Protein AF-A0AAD4YQZ9-F1 (afdb_monomer_lite)

Foldseek 3Di:
DDQPDDPDPPDDDDDDDDDDPDDDPDPVVVVCCVVVVHDDDPVPDDQDPDPVVLVVLLVVCVVNDVLVVVLVVCCVVCVVCPVPDPRCCSNRPNPPDD

Sequence (98 aa):
MSPASSTKDDDIFSWVGIIMYLPTTDARQVQLWDKYSAYEHWAKIEVPKDKEELASLQARLRKGFPVDAYNKARKELDPSRILSNNKLEKLLPLSDTI

Organism: Prunus dulcis (NCBI:txid3755)

InterPro domains:
  IPR010031 L-gulonolactone/D-arabinono-1,4-lactone oxidase-like [PTHR43762] (1-95)

pLDDT: mean 82.86, std 11.63, range [32.38, 93.25]

Structure (mmCIF, N/CA/C/O backbone):
data_AF-A0AAD4YQZ9-F1
#
_entry.id   AF-A0AAD4YQZ9-F1
#
loop_
_atom_site.group_PDB
_atom_site.id
_atom_site.type_symbol
_atom_site.label_atom_id
_atom_site.label_alt_id
_atom_site.label_comp_id
_atom_site.label_asym_id
_atom_site.label_entity_id
_atom_site.label_seq_id
_atom_site.pdbx_PDB_ins_code
_atom_site.Cartn_x
_atom_site.Cartn_y
_atom_site.Cartn_z
_atom_site.occupancy
_atom_site.B_iso_or_equiv
_atom_site.auth_seq_id
_atom_site.auth_comp_id
_atom_site.auth_asym_id
_atom_site.auth_atom_id
_atom_site.pdbx_PDB_model_num
ATOM 1 N N . MET A 1 1 ? 3.569 -6.242 -7.019 1.00 74.12 1 MET A N 1
ATOM 2 C CA . MET A 1 1 ? 3.321 -5.430 -5.802 1.00 74.12 1 MET A CA 1
ATOM 3 C C . MET A 1 1 ? 4.567 -5.444 -4.919 1.00 74.12 1 MET A C 1
ATOM 5 O O . MET A 1 1 ? 4.549 -6.017 -3.838 1.00 74.12 1 MET A O 1
ATOM 9 N N . SER A 1 2 ? 5.670 -4.853 -5.376 1.00 80.56 2 SER A N 1
ATOM 10 C CA . SER A 1 2 ? 6.878 -4.702 -4.556 1.00 80.56 2 SER A CA 1
ATOM 11 C C . SER A 1 2 ? 7.413 -3.282 -4.747 1.00 80.56 2 SER A C 1
ATOM 13 O O . SER A 1 2 ? 7.507 -2.857 -5.897 1.00 80.56 2 SER A O 1
ATOM 15 N N . PRO A 1 3 ? 7.749 -2.558 -3.665 1.00 79.12 3 PRO A N 1
ATOM 16 C CA . PRO A 1 3 ? 8.429 -1.265 -3.746 1.00 79.12 3 PRO A CA 1
ATOM 17 C C . PRO A 1 3 ? 9.873 -1.382 -4.264 1.00 79.12 3 PRO A C 1
ATOM 19 O O . PRO A 1 3 ? 10.475 -0.372 -4.608 1.00 79.12 3 PRO A O 1
ATOM 22 N N . ALA A 1 4 ? 10.406 -2.605 -4.359 1.00 82.31 4 ALA A N 1
ATOM 23 C CA . ALA A 1 4 ? 11.664 -2.927 -5.021 1.00 82.31 4 ALA A CA 1
ATOM 24 C C . ALA A 1 4 ? 11.422 -3.946 -6.141 1.00 82.31 4 ALA A C 1
ATOM 26 O O . ALA A 1 4 ? 11.723 -5.131 -6.007 1.00 82.31 4 ALA A O 1
ATOM 27 N N . SER A 1 5 ? 10.750 -3.517 -7.207 1.00 82.25 5 SER A N 1
ATOM 28 C CA . SER A 1 5 ? 10.548 -4.322 -8.411 1.00 82.25 5 SER A CA 1
ATOM 29 C C . SER A 1 5 ? 10.609 -3.426 -9.636 1.00 82.25 5 SER A C 1
ATOM 31 O O . SER A 1 5 ? 10.007 -2.356 -9.661 1.00 82.25 5 SER A O 1
ATOM 33 N N . SER A 1 6 ? 11.345 -3.889 -10.641 1.00 83.38 6 SER A N 1
ATOM 34 C CA . SER A 1 6 ? 11.446 -3.279 -11.962 1.00 83.38 6 SER A CA 1
ATOM 35 C C . SER A 1 6 ? 11.415 -4.372 -13.028 1.00 83.38 6 SER A C 1
ATOM 37 O O . SER A 1 6 ? 11.619 -5.547 -12.732 1.00 83.38 6 SER A O 1
ATOM 39 N N . THR A 1 7 ? 11.134 -3.981 -14.269 1.00 84.56 7 THR A N 1
ATOM 40 C CA . THR A 1 7 ? 11.274 -4.835 -15.456 1.00 84.56 7 THR A CA 1
ATOM 41 C C . THR A 1 7 ? 12.719 -4.923 -15.950 1.00 84.56 7 THR A C 1
ATOM 43 O O . THR A 1 7 ? 12.988 -5.678 -16.878 1.00 84.56 7 THR A O 1
ATOM 46 N N . LYS A 1 8 ? 13.624 -4.100 -15.406 1.00 88.31 8 LYS A N 1
ATOM 47 C CA . LYS A 1 8 ? 15.052 -4.093 -15.731 1.00 88.31 8 LYS A CA 1
ATOM 48 C C . LYS A 1 8 ? 15.836 -4.723 -14.588 1.00 88.31 8 LYS A C 1
ATOM 50 O O . LYS A 1 8 ? 15.680 -4.302 -13.444 1.00 88.31 8 LYS A O 1
ATOM 55 N N . ASP A 1 9 ? 16.699 -5.674 -14.922 1.00 84.12 9 ASP A N 1
ATOM 56 C CA . ASP A 1 9 ? 17.482 -6.420 -13.931 1.00 84.12 9 ASP A CA 1
ATOM 57 C C . ASP A 1 9 ? 18.581 -5.571 -13.268 1.00 84.12 9 ASP A C 1
ATOM 59 O O . ASP A 1 9 ? 18.959 -5.838 -12.131 1.00 84.12 9 ASP A 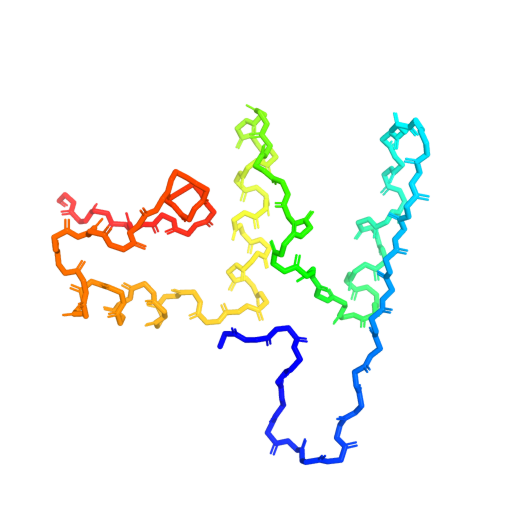O 1
ATOM 63 N N . ASP A 1 10 ? 19.043 -4.511 -13.939 1.00 90.31 10 ASP A N 1
ATOM 64 C CA . ASP A 1 10 ? 20.113 -3.634 -13.444 1.00 90.31 10 ASP A CA 1
ATOM 65 C C . ASP A 1 10 ? 19.614 -2.485 -12.545 1.00 90.31 10 ASP A C 1
ATOM 67 O O . ASP A 1 10 ? 20.411 -1.668 -12.076 1.00 90.31 10 ASP A O 1
ATOM 71 N N . ASP A 1 11 ? 18.301 -2.378 -12.307 1.00 88.38 11 ASP A N 1
ATOM 72 C CA . ASP A 1 11 ? 17.755 -1.307 -11.473 1.00 88.38 11 ASP A CA 1
ATOM 73 C C . ASP A 1 11 ? 18.109 -1.528 -9.991 1.00 88.38 11 ASP A C 1
ATOM 75 O O . ASP A 1 11 ? 17.868 -2.584 -9.402 1.00 88.38 11 ASP A O 1
ATOM 79 N N . ILE A 1 12 ? 18.660 -0.488 -9.362 1.00 87.75 12 ILE A N 1
ATOM 80 C CA . ILE A 1 12 ? 19.097 -0.511 -7.963 1.00 87.75 12 ILE A CA 1
ATOM 81 C C . ILE A 1 12 ? 18.036 0.138 -7.075 1.00 87.75 12 ILE A C 1
ATOM 83 O O . ILE A 1 12 ? 17.533 1.224 -7.365 1.00 87.75 12 ILE A O 1
ATOM 87 N N . PHE A 1 13 ? 17.765 -0.489 -5.931 1.00 89.25 13 PHE A N 1
ATOM 88 C CA . PHE A 1 13 ? 16.877 0.044 -4.900 1.00 89.25 13 PHE A CA 1
ATOM 89 C C . PHE A 1 13 ? 17.669 0.392 -3.638 1.00 89.25 13 PHE A C 1
ATOM 91 O O . PHE A 1 13 ? 18.496 -0.391 -3.175 1.00 89.25 13 PHE A O 1
ATOM 98 N N . SER A 1 14 ? 17.390 1.561 -3.061 1.00 89.00 14 SER A N 1
ATOM 99 C CA . SER A 1 14 ? 17.975 2.009 -1.794 1.00 89.00 14 SER A CA 1
ATOM 100 C C . SER A 1 14 ? 16.893 2.113 -0.726 1.00 89.00 14 SER A C 1
ATOM 102 O O . SER A 1 14 ? 15.870 2.769 -0.930 1.00 89.00 14 SER A O 1
ATOM 104 N N . TRP A 1 15 ? 17.117 1.471 0.420 1.00 87.75 15 TRP A N 1
ATOM 105 C CA . TRP A 1 15 ? 16.181 1.469 1.541 1.00 87.75 15 TRP A CA 1
ATOM 106 C C . TRP A 1 15 ? 16.643 2.447 2.612 1.00 87.75 15 TRP A C 1
ATOM 108 O O . TRP A 1 15 ? 17.674 2.242 3.251 1.00 87.75 15 TRP A O 1
ATOM 118 N N . VAL A 1 16 ? 15.852 3.493 2.840 1.00 85.38 16 VAL A N 1
ATOM 119 C CA . VAL A 1 16 ? 16.128 4.503 3.866 1.00 85.38 16 VAL A CA 1
ATOM 120 C C . VAL A 1 16 ? 15.047 4.430 4.936 1.00 85.38 16 VAL A C 1
ATOM 122 O O . VAL A 1 16 ? 13.875 4.692 4.674 1.00 85.38 16 VAL A O 1
ATOM 125 N N . GLY A 1 17 ? 15.440 4.049 6.151 1.00 83.56 17 GLY A N 1
ATOM 126 C CA . GLY A 1 17 ? 14.558 3.984 7.312 1.00 83.56 17 GLY A CA 1
ATOM 127 C C . GLY A 1 17 ? 14.961 5.018 8.352 1.00 83.56 17 GLY A C 1
ATOM 128 O O . GLY A 1 17 ? 16.087 4.992 8.839 1.00 83.56 17 GLY A O 1
ATOM 129 N N . ILE A 1 18 ? 14.038 5.902 8.722 1.00 81.75 18 ILE A N 1
ATOM 130 C CA . ILE A 1 18 ? 14.259 6.867 9.799 1.00 81.75 18 ILE A CA 1
ATOM 131 C C . ILE A 1 18 ? 13.724 6.255 11.096 1.00 81.75 18 ILE A C 1
ATOM 133 O O . ILE A 1 18 ? 12.552 5.892 11.186 1.00 81.75 18 ILE A O 1
ATOM 137 N N . ILE A 1 19 ? 14.602 6.096 12.087 1.00 80.44 19 ILE A N 1
ATOM 138 C CA . ILE A 1 19 ? 14.264 5.587 13.420 1.00 80.44 19 ILE A CA 1
ATOM 139 C C . ILE A 1 19 ? 14.430 6.749 14.396 1.00 80.44 19 ILE A C 1
ATOM 141 O O . ILE A 1 19 ? 15.521 7.297 14.523 1.00 80.44 19 ILE A O 1
ATOM 145 N N . MET A 1 20 ? 13.347 7.132 15.070 1.00 73.25 20 MET A N 1
ATOM 146 C CA . MET A 1 20 ? 13.353 8.199 16.072 1.00 73.25 20 MET A CA 1
ATOM 147 C C . MET A 1 20 ? 12.930 7.649 17.432 1.00 73.25 20 MET A C 1
ATOM 149 O O . MET A 1 20 ? 12.056 6.789 17.508 1.00 73.25 20 MET A O 1
ATOM 153 N N . TYR A 1 21 ? 13.528 8.179 18.500 1.00 69.12 21 TYR A N 1
ATOM 154 C CA . TYR A 1 21 ? 13.164 7.839 19.880 1.00 69.12 21 TYR A CA 1
ATOM 155 C C . TYR A 1 21 ? 11.870 8.531 20.347 1.00 69.12 21 TYR A C 1
ATOM 157 O O . TYR A 1 21 ? 11.189 8.009 21.224 1.00 69.12 21 TYR A O 1
ATOM 165 N N . LEU A 1 22 ? 11.502 9.671 19.747 1.00 57.53 22 LEU A N 1
ATOM 166 C CA . LEU A 1 22 ? 10.208 10.334 19.931 1.00 57.53 22 LEU A CA 1
ATOM 167 C C . LEU A 1 22 ? 9.626 10.731 18.566 1.00 57.53 22 LEU A C 1
ATOM 169 O O . LEU A 1 22 ? 10.350 11.317 17.758 1.00 57.53 22 LEU A O 1
ATOM 173 N N . PRO A 1 23 ? 8.344 10.443 18.287 1.00 58.91 23 PRO A N 1
ATOM 174 C CA . PRO A 1 23 ? 7.732 10.816 17.024 1.00 58.91 23 PRO A CA 1
ATOM 175 C C . PRO A 1 23 ? 7.463 12.323 17.002 1.00 58.91 23 PRO A C 1
ATOM 177 O O . PRO A 1 23 ? 6.593 12.819 17.714 1.00 58.91 23 PRO A O 1
ATOM 180 N N . THR A 1 24 ? 8.188 13.056 16.163 1.00 59.94 24 THR A N 1
ATOM 181 C CA . THR A 1 24 ? 7.721 14.344 15.647 1.00 59.94 24 THR A CA 1
ATOM 182 C C . THR A 1 24 ? 7.088 14.097 14.284 1.00 59.94 24 THR A C 1
ATOM 184 O O . THR A 1 24 ? 7.632 13.369 13.451 1.00 59.94 24 THR A O 1
ATOM 187 N N . THR A 1 25 ? 5.907 14.663 14.051 1.00 57.19 25 THR A N 1
ATOM 188 C CA . THR A 1 25 ? 5.227 14.590 12.755 1.00 57.19 25 THR A CA 1
ATOM 189 C C . THR A 1 25 ? 5.946 15.521 11.779 1.00 57.19 25 THR A C 1
ATOM 191 O O . THR A 1 25 ? 5.542 16.660 11.565 1.00 57.19 25 THR A O 1
ATOM 194 N N . ASP A 1 26 ? 7.085 15.086 11.241 1.00 59.47 26 ASP A N 1
ATOM 195 C CA . ASP A 1 26 ? 7.833 15.879 10.269 1.00 59.47 26 ASP A CA 1
ATOM 196 C C . ASP A 1 26 ? 7.220 15.721 8.871 1.00 59.47 26 ASP A C 1
ATOM 198 O O . ASP A 1 26 ? 7.504 14.774 8.134 1.00 59.47 26 ASP A O 1
ATOM 202 N N . ALA A 1 27 ? 6.375 16.682 8.496 1.00 60.50 27 ALA A N 1
ATOM 203 C CA . ALA A 1 27 ? 5.690 16.730 7.205 1.00 60.50 27 ALA A CA 1
ATOM 204 C C . ALA A 1 27 ? 6.638 16.830 5.986 1.00 60.50 27 ALA A C 1
ATOM 206 O O . ALA A 1 27 ? 6.192 16.680 4.847 1.00 60.50 27 ALA A O 1
ATOM 207 N N . ARG A 1 28 ? 7.948 17.056 6.187 1.00 61.97 28 ARG A N 1
ATOM 208 C CA . ARG A 1 28 ? 8.928 17.206 5.095 1.00 61.97 28 ARG A CA 1
ATOM 209 C C . ARG A 1 28 ? 9.177 15.916 4.309 1.00 61.97 28 ARG A C 1
ATOM 211 O O . ARG A 1 28 ? 9.571 15.999 3.149 1.00 61.97 28 ARG A O 1
ATOM 218 N N . GLN A 1 29 ? 8.939 14.734 4.888 1.00 65.06 29 GLN A N 1
ATOM 219 C CA . GLN A 1 29 ? 9.191 13.460 4.192 1.00 65.06 29 GLN A CA 1
ATOM 220 C C . GLN A 1 29 ? 8.261 13.239 2.994 1.00 65.06 29 GLN A C 1
ATOM 222 O O . GLN A 1 29 ? 8.724 12.825 1.933 1.00 65.06 29 GLN A O 1
ATOM 227 N N . VAL A 1 30 ? 6.972 13.563 3.135 1.00 67.62 30 VAL A N 1
ATOM 228 C CA . VAL A 1 30 ? 5.963 13.314 2.091 1.00 67.62 30 VAL A CA 1
ATOM 229 C C . VAL A 1 30 ? 6.276 14.104 0.816 1.00 67.62 30 VAL A C 1
ATOM 231 O O . VAL A 1 30 ? 6.109 13.59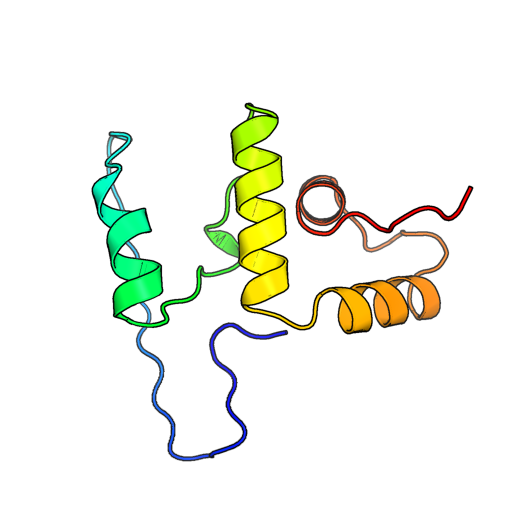4 -0.288 1.00 67.62 30 VAL A O 1
ATOM 234 N N . GLN A 1 31 ? 6.822 15.316 0.961 1.00 71.06 31 GLN A N 1
ATOM 235 C CA . GLN A 1 31 ? 7.204 16.180 -0.163 1.00 71.06 31 GLN A CA 1
ATOM 236 C C . GLN A 1 31 ? 8.353 15.604 -1.010 1.00 71.06 31 GLN A C 1
ATOM 238 O O . GLN A 1 31 ? 8.507 15.967 -2.175 1.00 71.06 31 GLN A O 1
ATOM 243 N N . LEU A 1 32 ? 9.173 14.710 -0.446 1.00 74.88 32 LEU A N 1
ATOM 244 C CA . LEU A 1 32 ? 10.313 14.116 -1.149 1.00 74.88 32 LEU A CA 1
ATOM 245 C C . LEU A 1 32 ? 9.921 12.890 -1.979 1.00 74.88 32 LEU A C 1
ATOM 247 O O . LEU A 1 32 ? 10.636 12.550 -2.922 1.00 74.88 32 LEU A O 1
ATOM 251 N N . TRP A 1 33 ? 8.801 12.235 -1.667 1.00 78.00 33 TRP A N 1
ATOM 252 C CA . TRP A 1 33 ? 8.403 11.000 -2.343 1.00 78.00 33 TRP A CA 1
ATOM 253 C C . TRP A 1 33 ? 8.095 11.207 -3.819 1.00 78.00 33 TRP A C 1
ATOM 255 O O . TRP A 1 33 ? 8.646 10.486 -4.647 1.00 78.00 33 TRP A O 1
ATOM 265 N N . ASP A 1 34 ? 7.305 12.229 -4.161 1.00 77.25 34 ASP A N 1
ATOM 266 C CA . ASP A 1 34 ? 7.019 12.548 -5.564 1.00 77.25 34 ASP A CA 1
ATOM 267 C C . ASP A 1 34 ? 8.289 12.994 -6.309 1.00 77.25 34 ASP A C 1
ATOM 269 O O . ASP A 1 34 ? 8.473 12.655 -7.476 1.00 77.25 34 ASP A O 1
ATOM 273 N N . LYS A 1 35 ? 9.210 13.699 -5.633 1.00 82.50 35 LYS A N 1
ATOM 274 C CA . LYS A 1 35 ? 10.463 14.174 -6.242 1.00 82.50 35 LYS A CA 1
ATOM 275 C C . LYS A 1 35 ? 11.398 13.031 -6.640 1.00 82.50 35 LYS A C 1
ATOM 277 O O . LYS A 1 35 ? 12.028 13.103 -7.690 1.00 82.50 35 LYS A O 1
ATOM 282 N N . TYR A 1 36 ? 11.516 12.010 -5.795 1.00 83.56 36 TYR A N 1
ATOM 283 C CA . TYR A 1 36 ? 12.453 10.901 -5.998 1.00 83.56 36 TYR A CA 1
ATOM 284 C C . TYR A 1 36 ? 11.779 9.607 -6.458 1.00 83.56 36 TYR A C 1
ATOM 286 O O . TYR A 1 36 ? 12.447 8.582 -6.539 1.00 83.56 36 TYR A O 1
ATOM 294 N N . SER A 1 37 ? 10.474 9.640 -6.756 1.00 80.38 37 SER A N 1
ATOM 295 C CA . SER A 1 37 ? 9.673 8.435 -7.028 1.00 80.38 37 SER A CA 1
ATOM 296 C C . SER A 1 37 ? 9.872 7.361 -5.950 1.00 80.38 37 SER A C 1
ATOM 298 O O . SER A 1 37 ? 10.017 6.176 -6.243 1.00 80.38 37 SER A O 1
ATOM 300 N N . ALA A 1 38 ? 9.946 7.796 -4.690 1.00 84.12 38 ALA A N 1
ATOM 301 C CA . ALA A 1 38 ? 10.210 6.906 -3.572 1.00 84.12 38 ALA A CA 1
ATOM 302 C C . ALA A 1 38 ? 8.929 6.183 -3.148 1.00 84.12 38 ALA A C 1
ATOM 304 O O . ALA A 1 38 ? 7.854 6.780 -3.062 1.00 84.12 38 ALA A O 1
ATOM 305 N N . TYR A 1 39 ? 9.075 4.902 -2.824 1.00 83.81 39 TYR A N 1
ATOM 306 C CA . TYR A 1 39 ? 7.991 4.075 -2.319 1.00 83.81 39 TYR A CA 1
ATOM 307 C C . TYR A 1 39 ? 8.168 3.789 -0.833 1.00 83.81 39 TYR A C 1
ATOM 309 O O . TYR A 1 39 ? 9.279 3.593 -0.340 1.00 83.81 39 TYR A O 1
ATOM 317 N N . GLU A 1 40 ? 7.053 3.718 -0.115 1.00 84.81 40 GLU A N 1
ATOM 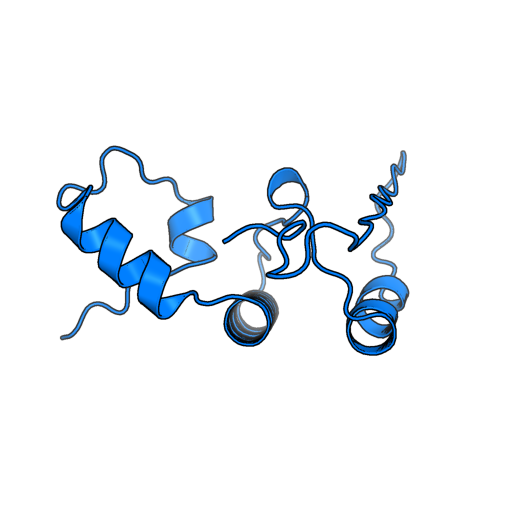318 C CA . GLU A 1 40 ? 7.072 3.315 1.284 1.00 84.81 40 GLU A CA 1
ATOM 319 C C . GLU A 1 40 ? 7.317 1.811 1.420 1.00 84.81 40 GLU A C 1
ATOM 321 O O . GLU A 1 40 ? 6.798 0.985 0.666 1.00 84.81 40 GLU A O 1
ATOM 326 N N . HIS A 1 41 ? 8.073 1.442 2.449 1.00 85.81 41 HIS A N 1
ATOM 327 C CA . HIS A 1 41 ? 8.206 0.051 2.847 1.00 85.81 41 HIS A CA 1
ATOM 328 C C . HIS A 1 41 ? 6.908 -0.419 3.525 1.00 85.81 41 HIS A C 1
ATOM 330 O O . HIS A 1 41 ? 6.479 0.188 4.505 1.00 85.81 41 HIS A O 1
ATOM 336 N N . TRP A 1 42 ? 6.324 -1.546 3.096 1.00 88.00 42 TRP A N 1
ATOM 337 C CA . TRP A 1 42 ? 5.033 -2.046 3.609 1.00 88.00 42 TRP A CA 1
ATOM 338 C C . TRP A 1 42 ? 4.947 -2.127 5.140 1.00 88.00 42 TRP A C 1
ATOM 340 O O . TRP A 1 42 ? 3.955 -1.718 5.739 1.00 88.00 42 TRP A O 1
ATOM 350 N N . ALA A 1 43 ? 6.011 -2.604 5.791 1.00 85.94 43 ALA A N 1
ATOM 351 C CA . ALA A 1 43 ? 6.076 -2.690 7.253 1.00 85.94 43 ALA A CA 1
ATOM 352 C C . ALA A 1 43 ? 6.092 -1.330 7.984 1.00 85.94 43 ALA A C 1
ATOM 354 O O . ALA A 1 43 ? 5.860 -1.304 9.186 1.00 85.94 43 ALA A O 1
ATOM 355 N N . LYS A 1 44 ? 6.384 -0.224 7.289 1.00 84.44 44 LYS A N 1
ATOM 356 C CA . LYS A 1 44 ? 6.498 1.132 7.853 1.00 84.44 44 LYS A CA 1
ATOM 357 C C . LYS A 1 44 ? 5.266 2.001 7.603 1.00 84.44 44 LYS A C 1
ATOM 359 O O . LYS A 1 44 ? 5.168 3.072 8.186 1.00 84.44 44 LYS A O 1
ATOM 364 N N . ILE A 1 45 ? 4.344 1.553 6.751 1.00 86.31 45 ILE A N 1
ATOM 365 C CA . ILE A 1 45 ? 3.084 2.260 6.519 1.00 86.31 45 ILE A CA 1
ATOM 366 C C . ILE A 1 45 ? 2.218 2.080 7.753 1.00 86.31 45 ILE A C 1
ATOM 368 O O . ILE A 1 45 ? 1.912 0.948 8.110 1.00 86.31 45 ILE A O 1
ATOM 372 N N . GLU A 1 46 ? 1.788 3.160 8.383 1.00 85.50 46 GLU A N 1
ATOM 373 C CA . GLU A 1 46 ? 0.799 3.104 9.456 1.00 85.50 46 GLU A CA 1
ATOM 374 C C . GLU A 1 46 ? -0.586 3.441 8.917 1.00 85.50 46 GLU A C 1
ATOM 376 O O . GLU A 1 46 ? -0.724 4.132 7.912 1.00 85.50 46 GLU A O 1
ATOM 381 N N . VAL A 1 47 ? -1.625 2.921 9.569 1.00 86.94 47 VAL A N 1
ATOM 382 C CA . VAL A 1 47 ? -3.006 3.268 9.222 1.00 86.94 47 VAL A CA 1
ATOM 383 C C . VAL A 1 47 ? -3.338 4.598 9.901 1.00 86.94 47 VAL A C 1
ATOM 385 O O . VAL A 1 47 ? -3.389 4.623 11.136 1.00 86.94 47 VAL A O 1
ATOM 388 N N . PRO A 1 48 ? -3.594 5.683 9.146 1.00 87.44 48 PRO A N 1
ATOM 389 C CA . PRO A 1 48 ? -3.976 6.956 9.736 1.00 87.44 48 PRO A CA 1
ATOM 390 C C . PRO A 1 48 ? -5.281 6.822 10.525 1.00 87.44 48 PRO A C 1
ATOM 392 O O . PRO A 1 48 ? -6.167 6.035 10.176 1.00 87.44 48 PRO A O 1
ATOM 395 N N . LYS A 1 49 ? -5.398 7.586 11.615 1.00 85.69 49 LYS A N 1
ATOM 396 C CA . LYS A 1 49 ? -6.654 7.674 12.376 1.00 85.69 49 LYS A CA 1
ATOM 397 C C . LYS A 1 49 ? -7.664 8.573 11.669 1.00 85.69 49 LYS A C 1
ATOM 399 O O . LYS A 1 49 ? -8.864 8.330 11.7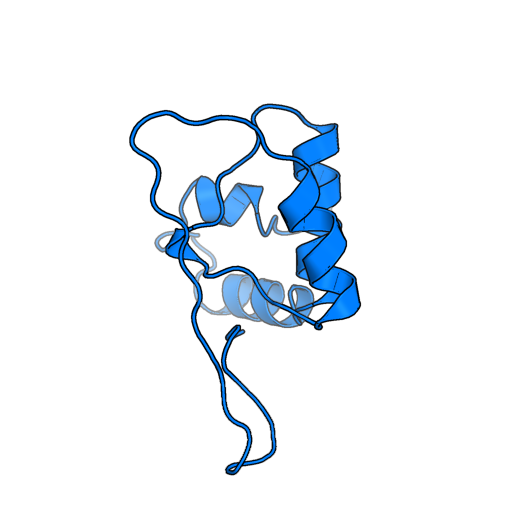79 1.00 85.69 49 LYS A O 1
ATOM 404 N N . ASP A 1 50 ? -7.166 9.594 10.977 1.00 90.94 50 ASP A N 1
ATOM 405 C CA . ASP A 1 50 ? -7.977 10.527 10.217 1.00 90.94 50 ASP A CA 1
ATOM 406 C C . ASP A 1 50 ? -8.421 9.931 8.871 1.00 90.94 50 ASP A C 1
ATOM 408 O O . ASP A 1 50 ? -7.685 9.192 8.209 1.00 90.94 50 ASP A O 1
ATOM 412 N N . LYS A 1 51 ? -9.663 10.227 8.480 1.00 89.12 51 LYS A N 1
ATOM 413 C CA . LYS A 1 51 ? -10.277 9.654 7.276 1.00 89.12 51 LYS A CA 1
ATOM 414 C C . LYS A 1 51 ? -9.747 10.290 5.993 1.00 89.12 51 LYS A C 1
ATOM 416 O O . LYS A 1 51 ? -9.633 9.586 4.991 1.00 89.12 51 LYS A O 1
ATOM 421 N N . GLU A 1 52 ? -9.434 11.582 6.009 1.00 88.88 52 GLU A N 1
ATOM 422 C CA . GLU A 1 52 ? -8.907 12.295 4.843 1.00 88.88 52 GLU A CA 1
ATOM 423 C C . GLU A 1 52 ? -7.458 11.874 4.573 1.00 88.88 52 GLU A C 1
ATOM 425 O O . GLU A 1 52 ? -7.079 11.612 3.425 1.00 88.88 52 GLU A O 1
ATOM 430 N N . GLU A 1 53 ? -6.666 11.697 5.635 1.00 86.50 53 GLU A N 1
ATOM 431 C CA . GLU A 1 53 ? -5.316 11.133 5.546 1.00 86.50 53 GLU A CA 1
ATOM 432 C C . GLU A 1 53 ? -5.332 9.692 5.019 1.00 86.50 53 GLU A C 1
ATOM 434 O O . GLU A 1 53 ? -4.523 9.336 4.158 1.00 86.50 53 GLU A O 1
ATOM 439 N N . LEU A 1 54 ? -6.276 8.862 5.483 1.00 88.94 54 LEU A N 1
ATOM 440 C CA . LEU A 1 54 ? -6.441 7.497 4.980 1.00 88.94 54 LEU A CA 1
ATOM 441 C C . LEU A 1 54 ? -6.797 7.485 3.487 1.00 88.94 54 LEU A C 1
ATOM 443 O O . LEU A 1 54 ? -6.199 6.721 2.729 1.00 88.94 54 LEU A O 1
ATOM 447 N N . ALA A 1 55 ? -7.725 8.339 3.049 1.00 90.00 55 ALA A N 1
ATOM 448 C CA . ALA A 1 55 ? -8.098 8.449 1.639 1.00 90.00 55 ALA A CA 1
ATOM 449 C C . ALA A 1 55 ? -6.915 8.916 0.772 1.00 90.00 55 ALA A C 1
ATOM 451 O O . ALA A 1 55 ? -6.669 8.370 -0.306 1.00 90.00 55 ALA A O 1
ATOM 452 N N . SER A 1 56 ? -6.127 9.871 1.273 1.00 88.62 56 SER A N 1
ATOM 453 C CA . SER A 1 56 ? -4.913 10.355 0.606 1.00 88.62 56 SER A CA 1
ATOM 454 C C . SER A 1 56 ? -3.849 9.258 0.483 1.00 88.62 56 SER A C 1
ATOM 456 O O . SER A 1 56 ? -3.233 9.098 -0.573 1.00 88.62 56 SER A O 1
ATOM 458 N N . LEU A 1 57 ? -3.662 8.450 1.533 1.00 89.06 57 LEU A N 1
ATOM 459 C CA . LEU A 1 57 ? -2.771 7.288 1.520 1.00 89.06 57 LEU A CA 1
ATOM 460 C C . LEU A 1 57 ? -3.233 6.229 0.508 1.00 89.06 57 LEU A C 1
ATOM 462 O O . LEU A 1 57 ? -2.426 5.761 -0.295 1.00 89.06 57 LEU A O 1
ATOM 466 N N . GLN A 1 58 ? -4.524 5.889 0.493 1.00 91.06 58 GLN A N 1
ATOM 467 C CA . GLN A 1 58 ? -5.101 4.947 -0.472 1.00 91.06 58 GLN A CA 1
ATOM 468 C C . GLN A 1 58 ? -4.908 5.424 -1.918 1.00 91.06 58 GLN A C 1
ATOM 470 O O . GLN A 1 58 ? -4.470 4.652 -2.774 1.00 91.06 58 GLN A O 1
ATOM 475 N N . ALA A 1 59 ? -5.176 6.705 -2.192 1.00 89.94 59 ALA A N 1
ATOM 476 C CA . ALA A 1 59 ? -4.987 7.298 -3.514 1.00 89.94 59 ALA A CA 1
ATOM 477 C C . ALA A 1 59 ? -3.517 7.240 -3.959 1.00 89.94 59 ALA A C 1
ATOM 479 O O . ALA A 1 59 ? -3.220 6.869 -5.098 1.00 89.94 59 ALA A O 1
ATOM 480 N N . ARG A 1 60 ? -2.583 7.535 -3.048 1.00 87.75 60 ARG A N 1
ATOM 481 C CA . ARG A 1 60 ? -1.142 7.475 -3.322 1.00 87.75 60 ARG A CA 1
ATOM 482 C C . ARG A 1 60 ? -0.660 6.050 -3.599 1.00 87.75 60 ARG A C 1
ATOM 484 O O . ARG A 1 60 ? 0.075 5.841 -4.562 1.00 87.75 60 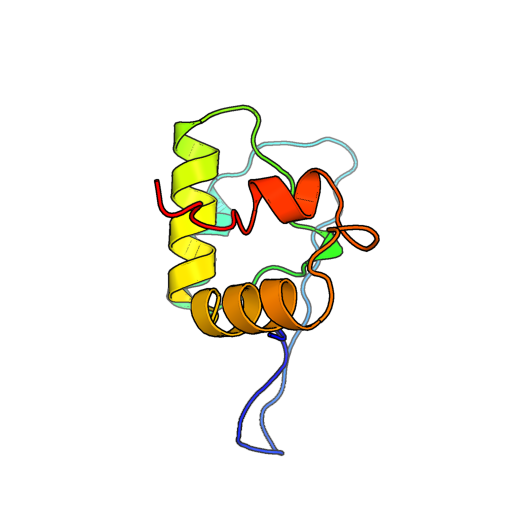ARG A O 1
ATOM 491 N N . LEU A 1 61 ? -1.116 5.062 -2.826 1.00 89.44 61 LEU A N 1
ATOM 492 C CA . LEU A 1 61 ? -0.803 3.649 -3.073 1.00 89.44 61 LEU A CA 1
ATOM 493 C C . LEU A 1 61 ? -1.350 3.168 -4.421 1.00 89.44 61 LEU A C 1
ATOM 495 O O . LEU A 1 61 ? -0.645 2.478 -5.154 1.00 89.44 61 LEU A O 1
ATOM 499 N N . ARG A 1 62 ? -2.570 3.577 -4.781 1.00 90.06 62 ARG A N 1
ATOM 500 C CA . ARG A 1 62 ? -3.195 3.246 -6.070 1.00 90.06 62 ARG A CA 1
ATOM 501 C C . ARG A 1 62 ? -2.480 3.891 -7.263 1.00 90.06 62 ARG A C 1
ATOM 503 O O . ARG A 1 62 ? -2.458 3.298 -8.334 1.00 90.06 62 ARG A O 1
ATOM 510 N N . LYS A 1 63 ? -1.877 5.073 -7.084 1.00 87.94 63 LYS A N 1
ATOM 511 C CA . LYS A 1 63 ? -1.032 5.734 -8.097 1.00 87.94 63 LYS A CA 1
ATOM 512 C C . LYS A 1 63 ? 0.294 4.992 -8.310 1.00 87.94 63 LYS A C 1
ATOM 514 O O . LYS A 1 63 ? 0.751 4.893 -9.443 1.00 87.94 63 LYS A O 1
ATOM 519 N N . GLY A 1 64 ? 0.917 4.507 -7.233 1.00 84.75 64 GLY A N 1
ATOM 520 C CA . GLY A 1 64 ? 2.244 3.880 -7.281 1.00 84.75 64 GLY A CA 1
ATOM 521 C C . GLY A 1 64 ? 2.247 2.384 -7.608 1.00 84.75 64 GLY A C 1
ATOM 522 O O . GLY A 1 64 ? 3.249 1.867 -8.093 1.00 84.75 64 GLY A O 1
ATOM 523 N N . PHE A 1 65 ? 1.146 1.673 -7.353 1.00 87.94 65 PHE A N 1
ATOM 524 C CA . PHE A 1 65 ? 1.088 0.216 -7.466 1.00 87.94 65 PHE A CA 1
ATOM 525 C C . PHE A 1 65 ? -0.182 -0.272 -8.172 1.00 87.94 65 PHE A C 1
ATOM 527 O O . PHE A 1 65 ? -1.227 0.372 -8.075 1.00 87.94 65 PHE A O 1
ATOM 534 N N . PRO A 1 66 ? -0.147 -1.455 -8.822 1.00 90.81 66 PRO A N 1
ATOM 535 C CA . PRO A 1 66 ? -1.312 -2.055 -9.475 1.00 90.81 66 PRO A CA 1
ATOM 536 C C . PRO A 1 66 ? -2.289 -2.663 -8.449 1.00 90.81 66 PRO A C 1
ATOM 538 O O . PRO A 1 66 ? -2.494 -3.879 -8.394 1.00 90.81 66 PRO A O 1
ATOM 541 N N . VAL A 1 67 ? -2.888 -1.808 -7.615 1.00 91.50 67 VAL A N 1
ATOM 542 C CA . VAL A 1 67 ? -3.771 -2.193 -6.503 1.00 91.50 67 VAL A CA 1
ATOM 543 C C . VAL A 1 67 ? -5.008 -2.945 -6.991 1.00 91.50 67 VAL A C 1
ATOM 545 O O . VAL A 1 67 ? -5.415 -3.912 -6.356 1.00 91.50 67 VAL A O 1
ATOM 548 N N . ASP A 1 68 ? -5.579 -2.574 -8.137 1.00 90.38 68 ASP A N 1
ATOM 549 C CA . ASP A 1 68 ? -6.771 -3.249 -8.670 1.00 90.38 68 ASP A CA 1
ATOM 550 C C . ASP A 1 68 ? -6.495 -4.694 -9.083 1.00 90.38 68 ASP A C 1
ATOM 552 O O . ASP A 1 68 ? -7.268 -5.596 -8.758 1.00 90.38 68 ASP A O 1
ATOM 556 N N . ALA A 1 69 ? -5.367 -4.930 -9.758 1.00 91.12 69 ALA A N 1
ATOM 557 C CA . ALA A 1 69 ? -4.951 -6.276 -10.136 1.00 91.12 69 ALA A CA 1
ATOM 558 C C . ALA A 1 69 ? -4.674 -7.131 -8.891 1.00 91.12 69 ALA A C 1
ATOM 560 O O . ALA A 1 69 ? -5.082 -8.290 -8.831 1.00 91.12 69 ALA A O 1
ATOM 561 N N . TYR A 1 70 ? -4.045 -6.538 -7.871 1.00 92.00 70 TYR A N 1
ATOM 562 C CA . TYR A 1 70 ? -3.834 -7.193 -6.583 1.00 92.00 70 TYR A CA 1
ATOM 563 C C . TYR A 1 70 ? -5.153 -7.537 -5.881 1.00 92.00 70 TYR A C 1
ATOM 565 O O . TYR A 1 70 ? -5.342 -8.672 -5.454 1.00 92.00 70 TYR A O 1
ATOM 573 N N . ASN A 1 71 ? -6.088 -6.589 -5.805 1.00 91.81 71 ASN A N 1
ATOM 574 C CA . ASN A 1 71 ? -7.393 -6.786 -5.180 1.00 91.81 71 ASN A CA 1
ATOM 575 C C . ASN A 1 71 ? -8.220 -7.858 -5.903 1.00 91.81 71 ASN A C 1
ATOM 577 O O . ASN A 1 71 ? -8.875 -8.671 -5.250 1.00 91.81 71 ASN A O 1
ATOM 581 N N . LYS A 1 72 ? -8.143 -7.918 -7.239 1.00 91.81 72 LYS A N 1
ATOM 582 C CA . LYS A 1 72 ? -8.753 -8.993 -8.030 1.00 91.81 72 LYS A CA 1
ATOM 583 C C . LYS A 1 72 ? -8.161 -10.357 -7.665 1.00 91.81 72 LYS A C 1
ATOM 585 O O . LYS A 1 72 ? -8.915 -11.266 -7.332 1.00 91.81 72 LYS A O 1
ATOM 590 N N . ALA A 1 73 ? -6.832 -10.478 -7.672 1.00 91.69 73 ALA A N 1
ATOM 591 C CA . ALA A 1 73 ? -6.148 -11.720 -7.311 1.00 91.69 73 ALA A CA 1
ATOM 592 C C . ALA A 1 73 ? -6.459 -12.144 -5.867 1.00 91.69 73 ALA A C 1
ATOM 594 O O . ALA A 1 73 ? -6.674 -13.318 -5.592 1.00 91.69 73 ALA A O 1
ATOM 595 N N . ARG A 1 74 ? -6.558 -11.186 -4.942 1.00 92.44 74 ARG A N 1
ATOM 596 C CA . ARG A 1 74 ? -6.922 -11.445 -3.548 1.00 92.44 74 ARG A CA 1
ATOM 597 C C . ARG A 1 74 ? -8.331 -12.023 -3.411 1.00 92.44 74 ARG A C 1
ATOM 599 O O . ARG A 1 74 ? -8.518 -12.957 -2.643 1.00 92.44 74 ARG A O 1
ATOM 606 N N . LYS A 1 75 ? -9.302 -11.514 -4.177 1.00 90.62 75 LYS A N 1
ATOM 607 C CA . LYS A 1 75 ? -10.673 -12.051 -4.198 1.00 90.62 75 LYS A CA 1
ATOM 608 C C . LYS A 1 75 ? -10.733 -13.479 -4.755 1.00 90.62 75 LYS A C 1
ATOM 610 O O . LYS A 1 75 ? -11.569 -14.259 -4.316 1.00 90.62 75 LYS A O 1
ATOM 615 N N . GLU A 1 76 ? -9.872 -13.800 -5.716 1.00 93.25 76 GLU A N 1
ATOM 616 C CA . GLU A 1 76 ? -9.796 -15.123 -6.345 1.00 93.25 76 GLU A CA 1
ATOM 617 C C . GLU A 1 76 ? -9.093 -16.157 -5.453 1.00 93.25 76 GLU A C 1
ATOM 619 O O . GLU A 1 76 ? -9.580 -17.274 -5.306 1.00 93.25 76 GLU A O 1
ATOM 624 N N . LEU A 1 77 ? -7.975 -15.774 -4.830 1.00 93.00 77 LEU A N 1
ATOM 625 C CA . LEU A 1 77 ? -7.123 -16.677 -4.049 1.00 93.00 77 LEU A CA 1
ATOM 626 C C . LEU A 1 77 ? -7.570 -16.843 -2.591 1.00 93.00 77 LEU A C 1
ATOM 628 O O . LEU A 1 77 ? -7.297 -17.878 -1.992 1.00 93.00 77 LEU A O 1
ATOM 632 N N . ASP A 1 78 ? -8.245 -15.845 -2.017 1.00 92.12 78 ASP A N 1
ATOM 633 C CA . ASP A 1 78 ? -8.778 -15.905 -0.653 1.00 92.12 78 ASP A CA 1
ATOM 634 C C . ASP A 1 78 ? -10.216 -15.347 -0.581 1.00 92.12 78 ASP A C 1
ATOM 636 O O . ASP A 1 78 ? -10.454 -14.283 0.003 1.00 92.12 78 ASP A O 1
ATOM 640 N N . PRO A 1 79 ? -11.213 -16.051 -1.162 1.00 89.00 79 PRO A N 1
ATOM 641 C CA . PRO A 1 79 ? -12.606 -15.596 -1.160 1.00 89.00 79 PRO A CA 1
ATOM 642 C C . PRO A 1 79 ? -13.185 -15.440 0.251 1.00 89.00 79 PRO A C 1
ATOM 644 O O . PRO A 1 79 ? -14.019 -14.569 0.496 1.00 89.00 79 PRO A O 1
ATOM 647 N N . SER A 1 80 ? -12.729 -16.281 1.184 1.00 90.00 80 SER A N 1
ATOM 648 C CA . SER A 1 80 ? -13.151 -16.283 2.588 1.00 90.00 80 SER A CA 1
ATOM 649 C C . SER A 1 80 ? -12.402 -15.262 3.451 1.00 90.00 80 SER A C 1
ATOM 651 O O . SER A 1 80 ? -12.732 -15.120 4.626 1.00 90.00 80 SER A O 1
ATOM 653 N N . ARG A 1 81 ? -11.425 -14.539 2.881 1.00 89.00 81 ARG A N 1
ATOM 654 C CA . ARG A 1 81 ? -10.610 -13.513 3.552 1.00 89.00 81 ARG A CA 1
ATOM 655 C C . ARG A 1 81 ? -9.891 -14.031 4.812 1.00 89.00 81 ARG A C 1
ATOM 657 O O . ARG A 1 81 ? -9.675 -13.269 5.754 1.00 89.00 81 ARG A O 1
ATOM 664 N N . ILE A 1 82 ? -9.514 -15.312 4.844 1.00 92.69 82 ILE A N 1
ATOM 665 C CA . ILE A 1 82 ? -8.872 -15.965 6.002 1.00 92.69 82 ILE A CA 1
ATOM 666 C C . ILE A 1 82 ? -7.458 -15.415 6.222 1.00 92.69 82 ILE A C 1
ATOM 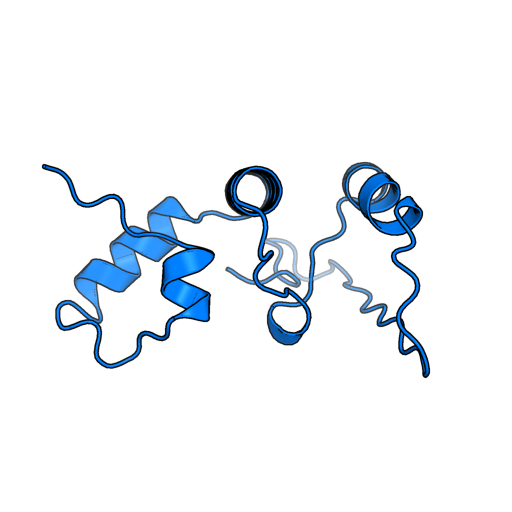668 O O . ILE A 1 82 ? -7.010 -15.283 7.359 1.00 92.69 82 ILE A O 1
ATOM 672 N N . LEU A 1 83 ? -6.760 -15.057 5.142 1.00 90.81 83 LEU A N 1
ATOM 673 C CA . LEU A 1 83 ? -5.399 -14.514 5.164 1.00 90.81 83 LEU A CA 1
ATOM 674 C C . LEU A 1 83 ? -5.386 -12.977 5.210 1.00 90.81 83 LEU A C 1
ATOM 676 O O . LEU A 1 83 ? -4.354 -12.343 4.973 1.00 90.81 83 LEU A O 1
ATOM 680 N N . SER A 1 84 ? -6.532 -12.363 5.509 1.00 89.50 84 SER A N 1
ATOM 681 C CA . SER A 1 84 ? -6.687 -10.918 5.610 1.00 89.50 84 SER A CA 1
ATOM 682 C C . SER A 1 84 ? -6.409 -10.385 7.019 1.00 89.50 84 SER A C 1
ATOM 684 O O . SER A 1 84 ? -6.466 -11.101 8.016 1.00 89.50 84 SER A O 1
ATOM 686 N N . ASN A 1 85 ? -6.131 -9.084 7.120 1.00 91.31 85 ASN A N 1
ATOM 687 C CA . ASN A 1 85 ? -6.055 -8.376 8.393 1.00 91.31 85 ASN A CA 1
ATOM 688 C C . ASN A 1 85 ? -6.581 -6.938 8.266 1.00 91.31 85 ASN A C 1
ATOM 690 O O . ASN A 1 85 ? -6.664 -6.378 7.176 1.00 91.31 85 ASN A O 1
ATOM 694 N N . ASN A 1 86 ? -6.890 -6.309 9.403 1.00 90.38 86 ASN A N 1
ATOM 695 C CA . ASN A 1 86 ? -7.461 -4.958 9.459 1.00 90.38 86 ASN A CA 1
ATOM 696 C C . ASN A 1 86 ? -6.609 -3.906 8.718 1.00 90.38 86 ASN A C 1
ATOM 698 O O . ASN A 1 86 ? -7.139 -3.027 8.044 1.00 90.38 86 ASN A O 1
ATOM 702 N N . LYS A 1 87 ? -5.278 -4.006 8.809 1.00 90.75 87 LYS A N 1
ATOM 703 C CA . LYS A 1 87 ? -4.362 -3.087 8.122 1.00 90.75 87 LYS A CA 1
ATOM 704 C C . LYS A 1 87 ? -4.496 -3.221 6.606 1.00 90.75 87 LYS A C 1
ATOM 706 O O . LYS A 1 87 ? -4.631 -2.215 5.919 1.00 90.75 87 LYS A O 1
ATOM 711 N N . LEU A 1 88 ? -4.525 -4.449 6.101 1.00 89.94 88 LEU A N 1
ATOM 712 C CA . LEU A 1 88 ? -4.700 -4.749 4.687 1.00 89.94 88 LEU A CA 1
ATOM 713 C C . LEU A 1 88 ? -6.064 -4.275 4.173 1.00 89.94 88 LEU A C 1
ATOM 715 O O . LEU A 1 88 ? -6.114 -3.622 3.138 1.00 89.94 88 LEU A O 1
ATOM 719 N N . GLU A 1 89 ? -7.146 -4.534 4.913 1.00 91.12 89 GLU A N 1
ATOM 720 C CA . GLU A 1 89 ? -8.497 -4.091 4.530 1.00 91.12 89 GLU A CA 1
ATOM 721 C C . GLU A 1 89 ? -8.625 -2.568 4.469 1.00 91.12 89 GLU A C 1
ATOM 723 O O . GLU A 1 89 ? -9.298 -2.033 3.593 1.00 91.12 89 GLU A O 1
ATOM 728 N N . LYS A 1 90 ? -7.964 -1.849 5.382 1.00 91.19 90 LYS A N 1
ATOM 729 C CA . LYS A 1 90 ? -7.991 -0.383 5.391 1.00 91.19 90 LYS A CA 1
ATOM 730 C C . LYS A 1 90 ? -7.104 0.235 4.319 1.00 91.19 90 LYS A C 1
ATOM 732 O O . LYS A 1 90 ? -7.482 1.254 3.752 1.00 91.19 90 LYS A O 1
ATOM 737 N N . LEU A 1 91 ? -5.928 -0.331 4.057 1.00 91.00 91 LEU A N 1
ATOM 738 C CA . LEU A 1 91 ? -5.003 0.211 3.057 1.00 91.00 91 LEU A CA 1
ATOM 739 C C . LEU A 1 91 ? -5.434 -0.128 1.629 1.00 91.00 91 LEU A C 1
ATOM 741 O O . LEU A 1 91 ? -5.299 0.706 0.739 1.00 91.00 91 LEU A O 1
ATOM 745 N N . LEU A 1 92 ? -5.946 -1.341 1.414 1.00 91.00 92 LEU A N 1
ATOM 746 C CA . LEU A 1 92 ? -6.331 -1.876 0.111 1.00 91.00 92 LEU A CA 1
ATOM 747 C C . LEU A 1 92 ? -7.764 -2.427 0.199 1.00 91.00 92 LEU A C 1
ATOM 749 O O . LEU A 1 92 ? -7.959 -3.649 0.177 1.00 91.00 92 LEU A O 1
ATOM 753 N N . PRO A 1 93 ? -8.769 -1.543 0.336 1.00 89.44 93 PRO A N 1
ATOM 754 C CA . PRO A 1 93 ? -10.153 -1.973 0.438 1.00 89.44 93 PRO A CA 1
ATOM 755 C C . PRO A 1 93 ? -10.577 -2.674 -0.852 1.00 89.44 93 PRO A C 1
ATOM 757 O O . PRO A 1 93 ? -10.288 -2.214 -1.962 1.00 89.44 93 PRO A O 1
ATOM 760 N N . LEU A 1 94 ? -11.272 -3.799 -0.703 1.00 83.75 94 LEU A N 1
ATOM 761 C CA . LEU A 1 94 ? -12.009 -4.401 -1.804 1.00 83.75 94 LEU A CA 1
ATOM 762 C C . LEU A 1 94 ? -13.236 -3.520 -2.043 1.00 83.75 94 LEU A C 1
ATOM 764 O O . LEU A 1 94 ? -14.030 -3.320 -1.128 1.00 83.75 94 LEU A O 1
ATOM 768 N N . SER A 1 95 ? -13.383 -2.969 -3.247 1.00 67.38 95 SER A N 1
ATOM 769 C CA . SER A 1 95 ? -14.641 -2.335 -3.635 1.00 67.38 95 SER A CA 1
ATOM 770 C C . SER A 1 95 ? -15.704 -3.426 -3.671 1.00 67.38 95 SER A C 1
ATOM 772 O O . SER A 1 95 ? -15.778 -4.191 -4.635 1.00 67.38 95 SER A O 1
ATOM 774 N N . ASP A 1 96 ? -16.486 -3.544 -2.601 1.00 56.06 96 ASP A N 1
ATOM 775 C CA . ASP A 1 96 ? -17.690 -4.356 -2.628 1.00 56.06 96 ASP A CA 1
ATOM 776 C C . ASP A 1 96 ? -18.616 -3.687 -3.649 1.00 56.06 96 ASP A C 1
ATOM 778 O O . ASP A 1 96 ? -19.079 -2.561 -3.472 1.00 56.06 96 ASP A O 1
ATOM 782 N N . THR A 1 97 ? -18.779 -4.341 -4.797 1.00 40.78 97 THR A N 1
ATOM 783 C CA . THR A 1 97 ? -19.828 -3.995 -5.749 1.00 40.78 97 THR A CA 1
ATOM 784 C C . THR A 1 97 ? -21.139 -4.270 -5.019 1.00 40.78 97 THR A C 1
ATOM 786 O O . THR A 1 97 ? -21.474 -5.434 -4.803 1.00 40.78 97 THR A O 1
ATOM 789 N N . ILE A 1 98 ? -21.798 -3.209 -4.549 1.00 32.38 98 ILE A N 1
ATOM 790 C CA . ILE A 1 98 ? -23.237 -3.233 -4.272 1.00 32.38 98 ILE A CA 1
ATOM 791 C C . ILE A 1 98 ? -23.941 -3.250 -5.625 1.00 32.38 98 ILE A C 1
ATOM 793 O O . ILE A 1 98 ? -23.531 -2.444 -6.494 1.00 32.38 98 ILE A O 1
#

Radius of gyration: 15.34 Å; chains: 1; bounding box: 43×34×36 Å

Secondary structure (DSSP, 8-state):
--SS--SSTT----------SS----THHHHHHHHHT----GGG----SSHHHHHHHHHHHHHHS-HHHHHHHHHHH-TT-TT--HHHHHHS------